Protein AF-A0A7Z9LC75-F1 (afdb_monomer)

Sequence (82 aa):
MTRSSAASPIVLLLVLFFCSPAVAVDVPAVFSDHMVLQRGQEVPVWGHASPGAKISVRFAGQKADTFTDADGNWEIRLEPLE

Mean predicted aligned error: 8.98 Å

Radius of gyration: 21.83 Å; Cα contacts (8 Å, |Δi|>4): 111; chains: 1; bounding box: 52×45×52 Å

pLDDT: mean 86.73, std 15.44, range [40.44, 98.5]

Structure (mmCIF, N/CA/C/O backbone):
data_AF-A0A7Z9LC75-F1
#
_entry.id   AF-A0A7Z9LC75-F1
#
loop_
_atom_site.group_PDB
_atom_site.id
_atom_site.type_symbol
_atom_site.label_atom_id
_atom_site.label_alt_id
_atom_site.label_comp_id
_atom_site.label_asym_id
_atom_site.label_entity_id
_atom_site.label_seq_id
_atom_site.pdbx_PDB_ins_code
_atom_site.Cartn_x
_atom_site.Cartn_y
_atom_site.Cartn_z
_atom_site.occupancy
_atom_site.B_iso_or_equiv
_atom_site.auth_seq_id
_atom_site.auth_comp_id
_atom_site.auth_asym_id
_atom_site.auth_atom_id
_atom_site.pdbx_PDB_model_num
ATOM 1 N N . MET A 1 1 ? 38.766 36.697 -34.872 1.00 40.44 1 MET A N 1
ATOM 2 C CA . MET A 1 1 ? 38.995 35.241 -34.733 1.00 40.44 1 MET A CA 1
ATOM 3 C C . MET A 1 1 ? 38.217 34.739 -33.524 1.00 40.44 1 MET A C 1
ATOM 5 O O . MET A 1 1 ? 38.745 34.720 -32.423 1.00 40.44 1 MET A O 1
ATOM 9 N N . THR A 1 2 ? 36.943 34.400 -33.698 1.00 49.47 2 THR A N 1
ATOM 10 C CA . THR A 1 2 ? 36.102 33.797 -32.654 1.00 49.47 2 THR A CA 1
ATOM 11 C C . THR A 1 2 ? 36.072 32.288 -32.899 1.00 49.47 2 THR A C 1
ATOM 13 O O . THR A 1 2 ? 35.408 31.808 -33.814 1.00 49.47 2 THR A O 1
ATOM 16 N N . ARG A 1 3 ? 36.867 31.518 -32.146 1.00 50.72 3 ARG A N 1
ATOM 17 C CA . ARG A 1 3 ? 36.799 30.050 -32.190 1.00 50.72 3 ARG A CA 1
ATOM 18 C C . ARG A 1 3 ? 35.516 29.617 -31.483 1.00 50.72 3 ARG A C 1
ATOM 20 O O . ARG A 1 3 ? 35.436 29.679 -30.262 1.00 50.72 3 ARG A O 1
ATOM 27 N N . SER A 1 4 ? 34.518 29.217 -32.267 1.00 55.00 4 SER A N 1
ATOM 28 C CA . SER A 1 4 ? 33.333 28.519 -31.772 1.00 55.00 4 SER A CA 1
ATOM 29 C C . SER A 1 4 ? 33.776 27.187 -31.162 1.00 55.00 4 SER A C 1
ATOM 31 O O . SER A 1 4 ? 34.261 26.305 -31.871 1.00 55.00 4 SER A O 1
ATOM 33 N N . SER A 1 5 ? 33.690 27.071 -29.838 1.00 62.16 5 SER A N 1
ATOM 34 C CA . SER A 1 5 ? 33.932 25.819 -29.122 1.00 62.16 5 SER A CA 1
ATOM 35 C C . SER A 1 5 ? 32.692 24.941 -29.269 1.00 62.16 5 SER A C 1
ATOM 37 O O . SER A 1 5 ? 31.756 25.054 -28.480 1.00 62.16 5 SER A O 1
ATOM 39 N N . ALA A 1 6 ? 32.657 24.095 -30.299 1.00 66.69 6 ALA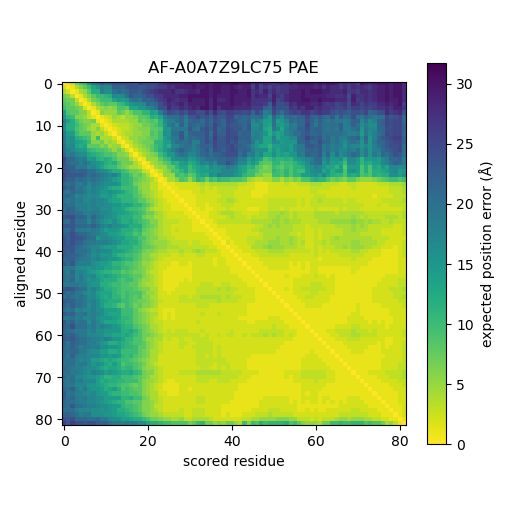 A N 1
ATOM 40 C CA . ALA A 1 6 ? 31.612 23.088 -30.444 1.00 66.69 6 ALA A CA 1
ATOM 41 C C . ALA A 1 6 ? 31.761 22.040 -29.328 1.00 66.69 6 ALA A C 1
ATOM 43 O O . ALA A 1 6 ? 32.836 21.465 -29.149 1.00 66.69 6 ALA A O 1
ATOM 44 N N . ALA A 1 7 ? 30.698 21.819 -28.554 1.00 63.00 7 ALA A N 1
ATOM 45 C CA . ALA A 1 7 ? 30.677 20.795 -27.517 1.00 63.00 7 ALA A CA 1
ATOM 46 C C . ALA A 1 7 ? 30.903 19.402 -28.139 1.00 63.00 7 ALA A C 1
ATOM 48 O O . ALA A 1 7 ? 30.308 19.064 -29.161 1.00 63.00 7 ALA A O 1
ATOM 49 N N . SER A 1 8 ? 31.794 18.610 -27.533 1.00 70.88 8 SER A N 1
ATOM 50 C CA . SER A 1 8 ? 32.201 17.294 -28.040 1.00 70.88 8 SER A CA 1
ATOM 51 C C . SER A 1 8 ? 31.016 16.313 -28.088 1.00 70.88 8 SER A C 1
ATOM 53 O O . SER A 1 8 ? 30.294 16.197 -27.093 1.00 70.88 8 SER A O 1
ATOM 55 N N . PRO A 1 9 ? 30.830 15.545 -29.181 1.00 67.62 9 PRO A N 1
ATOM 56 C CA . PRO A 1 9 ? 29.717 14.599 -29.327 1.00 67.62 9 PRO A CA 1
ATOM 57 C C . PRO A 1 9 ? 29.719 13.497 -28.255 1.00 67.62 9 PRO A C 1
ATOM 59 O O . PRO A 1 9 ? 28.669 12.955 -27.924 1.00 67.62 9 PRO A O 1
ATOM 62 N N . ILE A 1 10 ? 30.878 13.213 -27.652 1.00 66.56 10 ILE A N 1
ATOM 63 C CA . ILE A 1 10 ? 31.027 12.252 -26.549 1.00 66.56 10 ILE A CA 1
ATOM 64 C C . ILE A 1 10 ? 30.356 12.769 -25.269 1.00 66.56 10 ILE A C 1
ATOM 66 O O . ILE A 1 10 ? 29.716 12.004 -24.551 1.00 66.56 10 ILE A O 1
ATOM 70 N N . VAL A 1 11 ? 30.458 14.075 -25.003 1.00 66.38 11 VAL A N 1
ATOM 71 C CA . VAL A 1 11 ? 29.807 14.712 -23.848 1.00 66.38 11 VAL A CA 1
ATOM 72 C C . VAL A 1 11 ? 28.290 14.724 -24.044 1.00 66.38 11 VAL A C 1
ATOM 74 O O . VAL A 1 11 ? 27.552 14.481 -23.096 1.00 66.38 11 VAL A O 1
ATOM 77 N N . LEU A 1 12 ? 27.822 14.919 -25.281 1.00 63.34 12 LEU A N 1
ATOM 78 C CA . LEU A 1 12 ? 26.396 14.873 -25.611 1.00 63.34 12 LEU A CA 1
ATOM 79 C C . LEU A 1 12 ? 25.803 13.455 -25.466 1.00 63.34 12 LEU A C 1
ATOM 81 O O . LEU A 1 12 ? 24.684 13.310 -24.982 1.00 63.34 12 LEU A O 1
ATOM 85 N N . LEU A 1 13 ? 26.560 12.411 -25.825 1.00 64.62 13 LEU A N 1
ATOM 86 C CA . LEU A 1 13 ? 26.125 11.011 -25.719 1.00 64.62 13 LEU A CA 1
ATOM 87 C C . LEU A 1 13 ? 26.026 10.525 -24.258 1.00 64.62 13 LEU A C 1
ATOM 89 O O . LEU A 1 13 ? 25.116 9.774 -23.920 1.00 64.62 13 LEU A O 1
ATOM 93 N N . LEU A 1 14 ? 26.927 10.984 -23.382 1.00 65.06 14 LEU A N 1
ATOM 94 C CA . LEU A 1 14 ? 26.920 10.653 -21.949 1.00 65.06 14 LEU A CA 1
ATOM 95 C C . LEU A 1 14 ? 25.721 11.252 -21.195 1.00 65.06 14 LEU A C 1
ATOM 97 O O . LEU A 1 14 ? 25.222 10.642 -20.253 1.00 65.06 14 LEU A O 1
ATOM 101 N N . VAL A 1 15 ? 25.232 12.420 -21.619 1.00 65.06 15 VAL A N 1
ATOM 102 C CA . VAL A 1 15 ? 24.092 13.105 -20.979 1.00 65.06 15 VAL A CA 1
ATOM 103 C C . VAL A 1 15 ? 22.760 12.400 -21.267 1.00 65.06 15 VAL A C 1
ATOM 105 O O . VAL A 1 15 ? 21.867 12.411 -20.424 1.00 65.06 15 VAL A O 1
ATOM 108 N N . LEU A 1 16 ? 22.632 11.721 -22.412 1.00 66.56 16 LEU A N 1
ATOM 109 C CA . LEU A 1 16 ? 21.407 11.004 -22.793 1.00 66.56 16 LEU A CA 1
ATOM 110 C C . LEU A 1 16 ? 21.181 9.694 -22.015 1.00 66.56 16 LEU A C 1
ATOM 112 O O . LEU A 1 16 ? 20.076 9.160 -22.042 1.00 66.56 16 LEU A O 1
ATOM 116 N N . PHE A 1 17 ? 22.191 9.182 -21.304 1.00 62.88 17 PHE A N 1
ATOM 117 C CA . PHE A 1 17 ? 22.109 7.898 -20.594 1.00 62.88 17 PHE A CA 1
ATOM 118 C C . PHE A 1 17 ? 21.578 7.992 -19.152 1.00 62.88 17 PHE A C 1
ATOM 120 O O . PHE A 1 17 ? 21.308 6.966 -18.536 1.00 62.88 17 PHE A O 1
ATOM 127 N N . PHE A 1 18 ? 21.398 9.199 -18.605 1.00 60.69 18 PHE A N 1
ATOM 128 C CA . PHE A 1 18 ? 20.971 9.413 -17.212 1.00 60.69 18 PHE A CA 1
ATOM 129 C C . PHE A 1 18 ? 19.455 9.620 -17.039 1.00 60.69 18 PHE A C 1
ATOM 131 O O . PHE A 1 18 ? 19.009 10.239 -16.072 1.00 60.69 18 PHE A O 1
ATOM 138 N N . CYS A 1 19 ? 18.632 9.099 -17.952 1.00 65.19 19 CYS A N 1
ATOM 139 C CA . CYS A 1 19 ? 17.182 9.108 -17.772 1.00 65.19 19 CYS A CA 1
ATOM 140 C C . CYS A 1 19 ? 16.774 7.973 -16.818 1.00 65.19 19 CYS A C 1
ATOM 142 O O . CYS A 1 19 ? 16.494 6.855 -17.247 1.00 65.19 19 CYS A O 1
ATOM 144 N N . SER A 1 20 ? 16.785 8.241 -15.510 1.00 70.69 20 SER A N 1
ATOM 145 C CA . SER A 1 20 ? 16.180 7.327 -14.536 1.00 70.69 20 SER A CA 1
ATOM 146 C C . SER A 1 20 ? 14.673 7.234 -14.801 1.00 70.69 20 SER A C 1
ATOM 148 O O . SER A 1 20 ? 14.030 8.281 -14.931 1.00 70.69 20 SER A O 1
ATOM 150 N N . PRO A 1 21 ? 14.080 6.027 -14.857 1.00 67.75 21 PRO A N 1
ATOM 151 C CA . PRO A 1 21 ? 12.634 5.904 -14.963 1.00 67.75 21 PRO A CA 1
ATOM 152 C C . PRO A 1 21 ? 11.991 6.549 -13.732 1.00 67.75 21 PRO A C 1
ATOM 154 O O . PRO A 1 21 ? 12.371 6.259 -12.595 1.00 67.75 21 PRO A O 1
ATOM 157 N N . ALA A 1 22 ? 11.025 7.440 -13.955 1.00 69.44 22 ALA A N 1
ATOM 158 C CA . ALA A 1 22 ? 10.198 7.952 -12.874 1.00 69.44 22 ALA A CA 1
ATOM 159 C C . ALA A 1 22 ? 9.412 6.775 -12.279 1.00 69.44 22 ALA A C 1
ATOM 161 O O . ALA A 1 22 ? 8.637 6.123 -12.978 1.00 69.44 22 ALA A O 1
ATOM 162 N N . VAL A 1 23 ? 9.639 6.476 -11.001 1.00 72.44 23 VAL A N 1
ATOM 163 C CA . VAL A 1 23 ? 8.868 5.458 -10.285 1.00 72.44 23 VAL A CA 1
ATOM 164 C C . VAL A 1 23 ? 7.545 6.101 -9.886 1.00 72.44 23 VAL A C 1
ATOM 166 O O . VAL A 1 23 ? 7.502 6.907 -8.958 1.00 72.44 23 VAL A O 1
ATOM 169 N N . ALA A 1 24 ? 6.482 5.794 -10.625 1.00 84.25 24 ALA A N 1
ATOM 170 C CA . ALA A 1 24 ? 5.125 6.192 -10.277 1.00 84.25 24 ALA A CA 1
ATOM 171 C C . ALA A 1 24 ? 4.452 5.062 -9.487 1.00 84.25 24 ALA A C 1
ATOM 173 O O . ALA A 1 24 ? 4.558 3.893 -9.859 1.00 84.25 24 ALA A O 1
ATOM 174 N N . VAL A 1 25 ? 3.781 5.421 -8.394 1.00 94.38 25 VAL A N 1
ATOM 175 C CA . VAL A 1 25 ? 2.911 4.520 -7.632 1.00 94.38 25 VAL A CA 1
ATOM 176 C C . VAL A 1 25 ? 1.479 4.925 -7.946 1.00 94.38 25 VAL A C 1
ATOM 178 O O . VAL A 1 25 ? 1.116 6.083 -7.747 1.00 94.38 25 VAL A O 1
ATOM 181 N N . ASP A 1 26 ? 0.695 3.984 -8.454 1.00 95.94 26 ASP A N 1
ATOM 182 C CA . ASP A 1 26 ? -0.725 4.150 -8.740 1.00 95.94 26 ASP A CA 1
ATOM 183 C C . ASP A 1 26 ? -1.538 3.480 -7.634 1.00 95.94 26 ASP A C 1
ATOM 185 O O . ASP A 1 26 ? -1.263 2.342 -7.248 1.00 95.94 26 ASP A O 1
ATOM 189 N N . VAL A 1 27 ? -2.519 4.195 -7.098 1.00 96.88 27 VAL A N 1
ATOM 190 C CA . VAL A 1 27 ? -3.393 3.701 -6.032 1.00 96.88 27 VAL A CA 1
ATOM 191 C C . VAL A 1 27 ? -4.851 3.934 -6.415 1.00 96.88 27 VAL A C 1
ATOM 193 O O . VAL A 1 27 ? -5.160 4.915 -7.096 1.00 96.88 27 VAL A O 1
ATOM 196 N N . PRO A 1 28 ? -5.778 3.073 -5.966 1.00 96.94 28 PRO A N 1
ATOM 197 C CA . PRO A 1 28 ? -7.199 3.301 -6.175 1.00 96.94 28 PRO A CA 1
ATOM 198 C C . PRO A 1 28 ? -7.649 4.659 -5.628 1.00 96.94 28 PRO A C 1
ATOM 200 O O . PRO A 1 28 ? -7.220 5.084 -4.556 1.00 96.94 28 PRO A O 1
ATOM 203 N N . ALA A 1 29 ? -8.610 5.286 -6.310 1.00 95.62 29 ALA A N 1
ATOM 204 C CA . ALA A 1 29 ? -9.129 6.613 -5.966 1.00 95.62 29 ALA A CA 1
ATOM 205 C C . ALA A 1 29 ? -9.756 6.725 -4.561 1.00 95.62 29 ALA A C 1
ATOM 207 O O . ALA A 1 29 ? -9.991 7.832 -4.094 1.00 95.62 29 ALA A O 1
ATOM 208 N N . VAL A 1 30 ? -10.026 5.603 -3.880 1.00 94.81 30 VAL A N 1
ATOM 209 C CA . VAL A 1 30 ? -10.464 5.603 -2.473 1.00 94.81 30 VAL A CA 1
ATOM 210 C C . VAL A 1 30 ? -9.393 6.172 -1.538 1.00 94.81 30 VAL A C 1
ATOM 212 O O . VAL A 1 30 ? -9.731 6.727 -0.497 1.00 94.81 30 VAL A O 1
ATOM 215 N N . PHE A 1 31 ? -8.115 6.079 -1.918 1.00 95.12 31 PHE A N 1
ATOM 216 C CA . PHE A 1 31 ? -6.995 6.667 -1.191 1.00 95.12 31 PHE A CA 1
ATOM 217 C C . PHE A 1 31 ? -6.791 8.132 -1.599 1.00 95.12 31 PHE A C 1
ATOM 219 O O . PHE A 1 31 ? -5.756 8.507 -2.146 1.00 95.12 31 PHE A O 1
ATOM 226 N N . SER A 1 32 ? -7.809 8.957 -1.355 1.00 94.19 32 SER A N 1
ATOM 227 C CA . SER A 1 32 ? -7.817 10.392 -1.647 1.00 94.19 32 SER A CA 1
ATOM 228 C C . SER A 1 32 ? -8.034 11.230 -0.388 1.00 94.19 32 SER A C 1
ATOM 230 O O . SER A 1 32 ? -8.243 10.712 0.712 1.00 94.19 32 SER A O 1
ATOM 232 N N . ASP A 1 33 ? -8.042 12.551 -0.555 1.00 94.12 33 ASP A N 1
ATOM 233 C CA . ASP A 1 33 ? -8.381 13.473 0.525 1.00 94.12 33 ASP A CA 1
ATOM 234 C C . ASP A 1 33 ? -9.757 13.152 1.126 1.00 94.12 33 ASP A C 1
ATOM 236 O O . ASP A 1 33 ? -10.691 12.756 0.425 1.00 94.12 33 ASP A O 1
ATOM 240 N N . HIS A 1 34 ? -9.868 13.333 2.444 1.00 93.50 34 HIS A N 1
ATOM 241 C CA . HIS A 1 34 ? -11.077 13.069 3.233 1.00 93.50 34 HIS A CA 1
ATOM 242 C C . HIS A 1 34 ? -11.608 11.624 3.189 1.00 93.50 34 HIS A C 1
ATOM 244 O O . HIS A 1 34 ? -12.755 11.387 3.576 1.00 93.50 34 H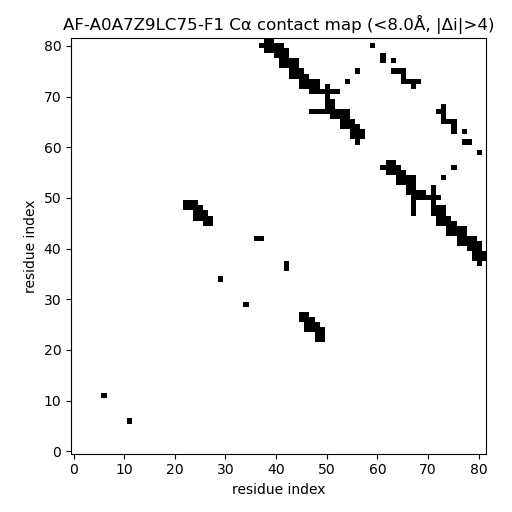IS A O 1
ATOM 250 N N . MET A 1 35 ? -10.793 10.648 2.775 1.00 94.75 35 MET A N 1
ATOM 251 C CA . MET A 1 35 ? -11.163 9.239 2.907 1.00 94.75 35 MET A CA 1
ATOM 252 C C . MET A 1 35 ? -11.373 8.832 4.374 1.00 94.75 35 MET A C 1
ATOM 254 O O . MET A 1 35 ? -10.800 9.416 5.298 1.00 94.75 35 MET A O 1
ATOM 258 N N . VAL A 1 36 ? -12.168 7.783 4.585 1.00 94.00 36 VAL A N 1
ATOM 259 C CA . VAL A 1 36 ? -12.441 7.207 5.907 1.00 94.00 36 VAL A CA 1
ATOM 260 C C . VAL A 1 36 ? -11.993 5.752 5.914 1.00 94.00 36 VAL A C 1
ATOM 262 O O . VAL A 1 36 ? -12.374 4.980 5.037 1.00 94.00 36 VAL A O 1
ATOM 265 N N . LEU A 1 37 ? -11.214 5.376 6.928 1.00 93.50 37 LEU A N 1
ATOM 266 C CA . LEU A 1 37 ? -10.784 4.000 7.164 1.00 93.50 37 LEU A CA 1
ATOM 267 C C . LEU A 1 37 ? -11.545 3.408 8.351 1.00 93.50 37 LEU A C 1
ATOM 269 O O . LEU A 1 37 ? -11.802 4.095 9.342 1.00 93.50 37 LEU A O 1
ATOM 273 N N . GLN A 1 38 ? -11.908 2.129 8.244 1.00 92.81 38 GLN A N 1
ATOM 274 C CA . GLN A 1 38 ? -12.577 1.408 9.325 1.00 92.81 38 GLN A CA 1
ATOM 275 C C . GLN A 1 38 ? -11.595 1.147 10.470 1.00 92.81 38 GLN A C 1
ATOM 277 O O . GLN A 1 38 ? -10.465 0.716 10.251 1.00 92.81 38 GLN A O 1
ATOM 282 N N . ARG A 1 39 ? -12.032 1.414 11.701 1.00 94.75 39 ARG A N 1
ATOM 283 C CA . ARG A 1 39 ? -11.261 1.137 12.919 1.00 94.75 39 ARG A CA 1
ATOM 284 C C . ARG A 1 39 ? -11.514 -0.280 13.427 1.00 94.75 39 ARG A C 1
ATOM 286 O O . ARG A 1 39 ? -12.550 -0.870 13.133 1.00 94.75 39 ARG A O 1
ATOM 293 N N . GLY A 1 40 ? -10.589 -0.802 14.235 1.00 95.38 40 GLY A N 1
ATOM 294 C CA . GLY A 1 40 ? -10.734 -2.120 14.870 1.00 95.38 40 GLY A CA 1
ATOM 295 C C . GLY A 1 40 ? -10.619 -3.317 13.916 1.00 95.38 40 GLY A C 1
ATOM 296 O O . GLY A 1 40 ? -10.898 -4.442 14.322 1.00 95.38 40 GLY A O 1
ATOM 297 N N . GLN A 1 41 ? -10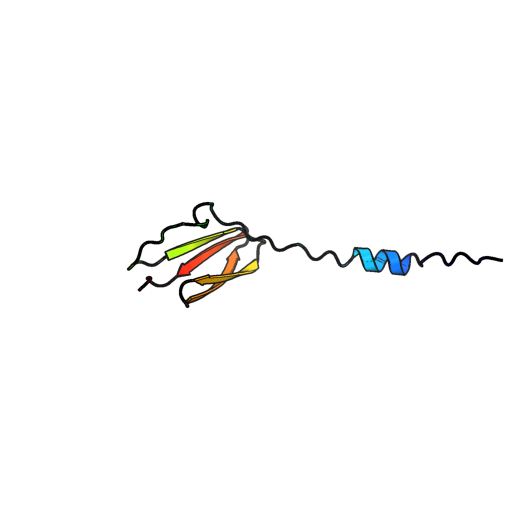.211 -3.095 12.664 1.00 95.12 41 GLN A N 1
ATOM 298 C CA . GLN A 1 41 ? -9.936 -4.132 11.669 1.00 95.12 41 GLN A CA 1
ATOM 299 C C . GLN A 1 41 ? -8.646 -3.803 10.919 1.00 95.12 41 GLN A C 1
ATOM 301 O O . GLN A 1 41 ? -8.264 -2.636 10.842 1.00 95.12 41 GLN A O 1
ATOM 306 N N . GLU A 1 42 ? -7.992 -4.822 10.359 1.00 96.62 42 GLU A N 1
ATOM 307 C CA . GLU A 1 42 ? -6.868 -4.606 9.445 1.00 96.62 42 GLU A CA 1
ATOM 308 C C . GLU A 1 42 ? -7.299 -3.726 8.268 1.00 96.62 42 GLU A C 1
ATOM 310 O O . GLU A 1 42 ? -8.392 -3.895 7.719 1.00 96.62 42 GLU A O 1
ATOM 315 N N . VAL A 1 43 ? -6.420 -2.814 7.854 1.00 96.81 43 VAL A N 1
ATOM 316 C CA . VAL A 1 43 ? -6.667 -1.947 6.699 1.00 96.81 43 VAL A CA 1
ATOM 317 C C . VAL A 1 43 ? -5.780 -2.395 5.540 1.00 96.81 43 VAL A C 1
ATOM 319 O O . VAL A 1 43 ? -4.570 -2.148 5.579 1.00 96.81 43 VAL A O 1
ATOM 322 N N . PRO A 1 44 ? -6.336 -3.034 4.497 1.00 97.38 44 PRO A N 1
ATOM 323 C CA . PRO A 1 44 ? -5.585 -3.296 3.281 1.00 97.38 44 PRO A CA 1
ATOM 324 C C . PRO A 1 44 ? -5.334 -1.984 2.531 1.00 97.38 44 PRO A C 1
ATOM 326 O O . PRO A 1 44 ? -6.231 -1.160 2.354 1.00 97.38 44 PRO A O 1
ATOM 329 N N . VAL A 1 45 ? -4.104 -1.805 2.066 1.00 97.75 45 VAL A N 1
ATOM 330 C CA . VAL A 1 45 ? -3.664 -0.724 1.184 1.00 97.75 45 VAL A CA 1
ATOM 331 C C . VAL A 1 45 ? -2.983 -1.372 -0.008 1.00 97.75 45 VAL A C 1
ATOM 333 O O . VAL A 1 45 ? -2.086 -2.193 0.169 1.00 97.75 45 VAL A O 1
ATOM 336 N N . TRP A 1 46 ? -3.415 -1.026 -1.213 1.00 98.50 46 TRP A N 1
ATOM 337 C CA . TRP A 1 46 ? -2.983 -1.701 -2.432 1.00 98.50 46 TRP A CA 1
ATOM 338 C C . TRP A 1 46 ? -2.866 -0.731 -3.600 1.00 98.50 46 TRP A C 1
ATOM 340 O O . TRP A 1 46 ? -3.350 0.403 -3.544 1.00 98.50 46 TRP A O 1
ATOM 350 N N . GLY A 1 47 ? -2.245 -1.199 -4.675 1.00 98.12 47 GLY A N 1
ATOM 351 C CA . GLY A 1 47 ? -2.100 -0.439 -5.905 1.00 98.12 47 GLY A CA 1
ATOM 352 C C . GLY A 1 47 ? -1.221 -1.151 -6.923 1.00 98.12 47 GLY A C 1
ATOM 353 O O . GLY A 1 47 ? -0.967 -2.353 -6.819 1.00 98.12 47 GLY A O 1
ATOM 354 N N . HIS A 1 48 ? -0.718 -0.374 -7.879 1.00 97.94 48 HIS A N 1
ATOM 355 C CA . HIS A 1 48 ? 0.276 -0.807 -8.851 1.00 97.94 48 HIS A CA 1
ATOM 356 C C . HIS A 1 48 ? 1.525 0.073 -8.798 1.00 97.94 48 HIS A C 1
ATOM 358 O O . HIS A 1 48 ? 1.473 1.254 -8.456 1.00 97.94 48 HIS A O 1
ATOM 364 N N . ALA A 1 49 ? 2.669 -0.495 -9.152 1.00 96.94 49 ALA A N 1
ATOM 365 C CA . ALA A 1 49 ? 3.876 0.243 -9.510 1.00 96.94 49 ALA A CA 1
ATOM 366 C C . ALA A 1 49 ? 4.743 -0.638 -10.425 1.00 96.94 49 ALA A C 1
ATOM 368 O O . ALA A 1 49 ? 4.356 -1.751 -10.777 1.00 96.94 49 ALA A O 1
ATOM 369 N N . SER A 1 50 ? 5.925 -0.161 -10.818 1.00 95.44 50 SER A N 1
ATOM 370 C CA . SER A 1 50 ? 6.863 -0.969 -11.607 1.00 95.44 50 SER A CA 1
ATOM 371 C C . SER A 1 50 ? 7.140 -2.324 -10.931 1.00 95.44 50 SER A C 1
ATOM 373 O O . SER A 1 50 ? 7.349 -2.331 -9.717 1.00 95.44 50 SER A O 1
ATOM 375 N N . PRO A 1 51 ? 7.193 -3.452 -11.663 1.00 96.00 51 PRO A N 1
ATOM 376 C CA . PRO A 1 51 ? 7.525 -4.759 -11.089 1.00 96.00 51 PRO A CA 1
ATOM 377 C C . PRO A 1 51 ? 8.849 -4.755 -10.307 1.00 96.00 51 PRO A C 1
ATOM 379 O O . PRO A 1 51 ? 9.840 -4.170 -10.753 1.00 96.00 51 PRO A O 1
ATOM 382 N N . GLY A 1 52 ? 8.871 -5.389 -9.131 1.00 95.62 52 GLY A N 1
ATOM 383 C CA . GLY A 1 52 ? 10.014 -5.398 -8.207 1.00 95.62 52 GLY A CA 1
ATOM 384 C C . GLY A 1 52 ? 10.305 -4.072 -7.483 1.00 95.62 52 GLY A C 1
ATOM 385 O O . GLY A 1 52 ? 11.321 -3.962 -6.792 1.00 95.62 52 GL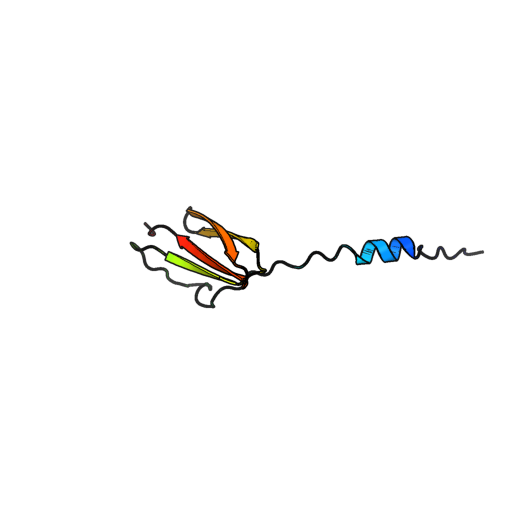Y A O 1
ATOM 386 N N . ALA A 1 53 ? 9.452 -3.053 -7.615 1.00 95.31 53 ALA A N 1
ATOM 387 C CA . ALA A 1 53 ? 9.568 -1.804 -6.872 1.00 95.31 53 ALA A CA 1
ATOM 388 C C . ALA A 1 53 ? 9.343 -2.027 -5.374 1.00 95.31 53 ALA A C 1
ATOM 390 O O . ALA A 1 53 ? 8.427 -2.736 -4.960 1.00 95.31 53 ALA A O 1
ATOM 391 N N . LYS A 1 54 ? 10.156 -1.360 -4.547 1.00 96.62 54 LYS A N 1
ATOM 392 C CA . LYS A 1 54 ? 9.931 -1.305 -3.102 1.00 96.62 54 LYS A CA 1
ATOM 393 C C . LYS A 1 54 ? 8.845 -0.278 -2.787 1.00 96.62 54 LYS A C 1
ATOM 395 O O . LYS A 1 54 ? 9.007 0.902 -3.095 1.00 96.62 54 LYS A O 1
ATOM 400 N N . ILE A 1 55 ? 7.796 -0.714 -2.104 1.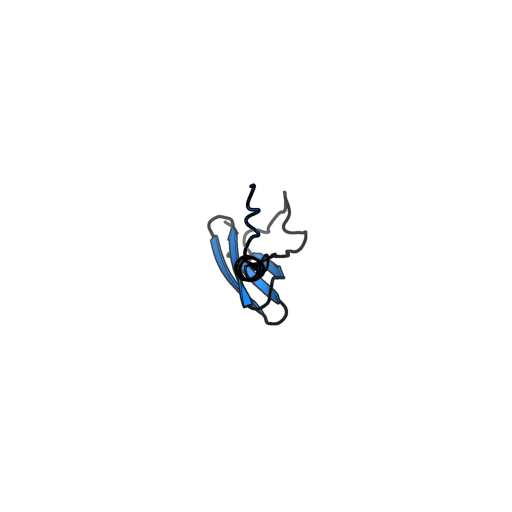00 97.62 55 ILE A N 1
ATOM 401 C CA . ILE A 1 55 ? 6.683 0.116 -1.643 1.00 97.62 55 ILE A CA 1
ATOM 402 C C . ILE A 1 55 ? 6.791 0.298 -0.130 1.00 97.62 55 ILE A C 1
ATOM 404 O O . ILE A 1 55 ? 7.146 -0.634 0.588 1.00 97.62 55 ILE A O 1
ATOM 408 N N . SER A 1 56 ? 6.509 1.508 0.354 1.00 97.44 56 SER A N 1
ATOM 409 C CA . SER A 1 56 ? 6.487 1.840 1.780 1.00 97.44 56 SER A CA 1
ATOM 410 C C . SER A 1 56 ? 5.216 2.618 2.087 1.00 97.44 56 SER A C 1
ATOM 412 O O . SER A 1 56 ? 4.998 3.686 1.516 1.00 97.44 56 SER A O 1
ATOM 414 N N . VAL A 1 57 ? 4.391 2.099 2.992 1.00 97.06 57 VAL A N 1
ATOM 415 C CA . VAL A 1 57 ? 3.173 2.762 3.472 1.00 97.06 57 VAL A CA 1
ATOM 416 C C . VAL A 1 57 ? 3.425 3.269 4.886 1.00 97.06 57 VAL A C 1
ATOM 418 O O . VAL A 1 57 ? 3.919 2.535 5.746 1.00 97.06 57 VAL A O 1
ATOM 421 N N . ARG A 1 58 ? 3.101 4.544 5.126 1.00 96.88 58 ARG A N 1
ATOM 422 C CA . ARG A 1 58 ? 3.180 5.194 6.440 1.00 96.88 58 ARG A CA 1
ATOM 423 C C . ARG A 1 58 ? 1.843 5.831 6.764 1.00 96.88 58 ARG A C 1
ATOM 425 O O . ARG A 1 58 ? 1.423 6.750 6.066 1.00 96.88 58 ARG A O 1
ATOM 432 N N . PHE A 1 59 ? 1.201 5.368 7.826 1.00 95.56 59 PHE A N 1
ATOM 433 C CA . PHE A 1 59 ? -0.103 5.872 8.239 1.00 95.56 59 PHE A CA 1
ATOM 434 C C . PHE A 1 59 ? -0.296 5.671 9.742 1.00 95.56 59 PHE A C 1
ATOM 436 O O . PHE A 1 59 ? 0.077 4.629 10.268 1.00 95.56 59 PHE A O 1
ATOM 443 N N . ALA A 1 60 ? -0.839 6.675 10.439 1.00 94.38 60 ALA A N 1
ATOM 444 C CA . ALA A 1 60 ? -1.143 6.616 11.876 1.00 94.38 60 ALA A CA 1
ATOM 445 C C . ALA A 1 60 ? 0.003 6.068 12.768 1.00 94.38 60 ALA A C 1
ATOM 447 O O . ALA A 1 60 ? -0.227 5.305 13.698 1.00 94.38 60 ALA A O 1
ATOM 448 N N . GLY A 1 61 ? 1.257 6.433 12.474 1.00 95.56 61 GLY A N 1
ATOM 449 C CA . GLY A 1 61 ? 2.438 5.960 13.217 1.00 95.56 61 GLY A CA 1
ATOM 450 C C . GLY A 1 61 ? 2.954 4.575 12.806 1.00 95.56 61 GLY A C 1
ATOM 451 O O . GLY A 1 61 ? 4.084 4.229 13.146 1.00 95.56 61 GLY A O 1
ATOM 452 N N . GLN A 1 62 ? 2.194 3.821 12.012 1.00 96.88 62 GLN A N 1
ATOM 453 C CA . GLN A 1 62 ? 2.628 2.554 11.435 1.00 96.88 62 GLN A CA 1
ATOM 454 C C . GLN A 1 62 ? 3.520 2.785 10.210 1.00 96.88 62 GLN A C 1
ATOM 456 O O . GLN A 1 62 ? 3.363 3.761 9.464 1.00 96.88 62 GLN A O 1
ATOM 461 N N . LYS A 1 63 ? 4.451 1.856 9.980 1.00 97.81 63 LYS A N 1
ATOM 462 C CA . LYS A 1 63 ? 5.249 1.772 8.756 1.00 97.81 63 LYS A CA 1
ATOM 463 C C . LYS A 1 63 ? 5.355 0.314 8.325 1.00 97.81 63 LYS A C 1
ATOM 465 O O . LYS A 1 63 ? 5.882 -0.500 9.076 1.00 97.81 63 LYS A O 1
ATOM 470 N N . ALA A 1 64 ? 4.959 0.030 7.092 1.00 97.50 64 ALA A N 1
ATOM 471 C CA . ALA A 1 64 ? 5.113 -1.280 6.473 1.00 97.50 64 ALA A CA 1
ATOM 472 C C . ALA A 1 64 ? 5.745 -1.140 5.085 1.00 97.50 64 ALA A C 1
ATOM 474 O O . ALA A 1 64 ? 5.514 -0.155 4.381 1.00 97.50 64 ALA A O 1
ATOM 475 N N . ASP A 1 65 ? 6.564 -2.120 4.713 1.00 98.00 65 ASP A N 1
ATOM 476 C CA . ASP A 1 65 ? 7.259 -2.172 3.430 1.00 98.00 65 ASP A CA 1
ATOM 477 C C . ASP A 1 65 ? 6.864 -3.471 2.700 1.00 98.00 65 ASP A C 1
ATOM 479 O O . ASP A 1 65 ? 6.743 -4.520 3.331 1.00 98.00 65 ASP A O 1
ATOM 483 N N . THR A 1 66 ? 6.710 -3.415 1.378 1.00 98.12 66 THR A N 1
ATOM 484 C CA . THR A 1 66 ? 6.518 -4.593 0.514 1.00 98.12 66 THR A CA 1
ATOM 485 C C . THR A 1 66 ? 7.232 -4.399 -0.826 1.00 98.12 66 THR A C 1
ATOM 487 O O . THR A 1 66 ? 7.815 -3.340 -1.076 1.00 98.12 66 THR A O 1
ATOM 490 N N . PHE A 1 67 ? 7.203 -5.412 -1.686 1.00 97.62 67 PHE A N 1
ATOM 491 C CA . PHE A 1 67 ? 7.632 -5.312 -3.079 1.00 97.62 67 PHE A CA 1
ATOM 492 C C . PHE A 1 67 ? 6.462 -5.614 -4.008 1.00 97.62 67 PHE A C 1
ATOM 494 O O . PHE A 1 67 ? 5.613 -6.441 -3.678 1.00 97.62 67 PHE A O 1
ATOM 501 N N . THR A 1 68 ? 6.428 -4.955 -5.163 1.00 97.88 68 THR A N 1
ATOM 502 C CA . THR A 1 68 ? 5.497 -5.330 -6.226 1.00 97.88 68 THR A CA 1
ATOM 503 C C . THR A 1 68 ? 5.842 -6.693 -6.805 1.00 97.88 68 THR A C 1
ATOM 505 O O . THR A 1 68 ? 7.015 -7.071 -6.904 1.00 97.88 68 THR A O 1
ATOM 508 N N . ASP A 1 69 ? 4.809 -7.421 -7.211 1.00 98.19 69 ASP A N 1
ATOM 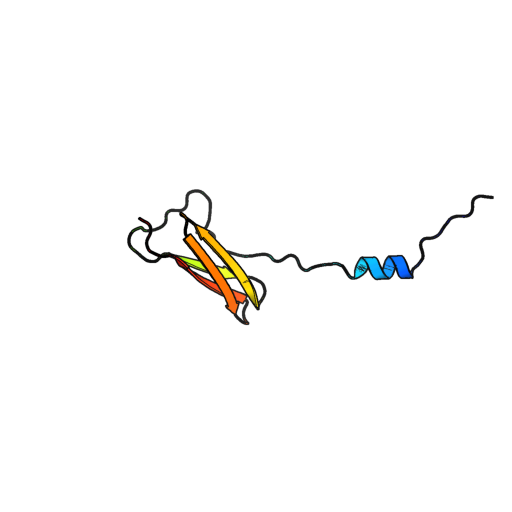509 C CA . ASP A 1 69 ? 4.954 -8.677 -7.935 1.00 98.19 69 ASP A CA 1
ATOM 510 C C . ASP A 1 69 ? 5.401 -8.458 -9.398 1.00 98.19 69 ASP A C 1
ATOM 512 O O . ASP A 1 69 ? 5.753 -7.351 -9.818 1.00 98.19 69 ASP A O 1
ATOM 516 N N . ALA A 1 70 ? 5.432 -9.543 -10.177 1.00 97.50 70 ALA A N 1
ATOM 517 C CA . ALA A 1 70 ? 5.833 -9.517 -11.584 1.00 97.50 70 ALA A CA 1
ATOM 518 C C . ALA A 1 70 ? 4.862 -8.734 -12.487 1.00 97.50 70 ALA A C 1
ATOM 520 O O . ALA A 1 70 ? 5.282 -8.231 -13.529 1.00 97.50 70 ALA A O 1
ATOM 521 N N . ASP A 1 71 ? 3.601 -8.612 -12.075 1.00 97.38 71 ASP A N 1
ATOM 522 C CA . ASP A 1 71 ? 2.549 -7.880 -12.781 1.00 97.38 71 ASP A CA 1
ATOM 523 C C . ASP A 1 71 ? 2.455 -6.416 -12.304 1.00 97.38 71 ASP A C 1
ATOM 525 O O . ASP A 1 71 ? 1.737 -5.606 -12.888 1.00 97.38 71 ASP A O 1
ATOM 529 N N . GLY A 1 72 ? 3.226 -6.051 -11.275 1.00 96.88 72 GLY A N 1
ATOM 530 C CA . GLY A 1 72 ? 3.265 -4.716 -10.692 1.00 96.88 72 GLY A CA 1
ATOM 531 C C . GLY A 1 72 ? 2.268 -4.500 -9.554 1.00 96.88 72 GLY A C 1
ATOM 532 O O . GLY A 1 72 ? 2.209 -3.386 -9.030 1.00 96.88 72 GLY A O 1
ATOM 533 N N . ASN A 1 73 ? 1.508 -5.518 -9.134 1.00 98.38 73 ASN A N 1
ATOM 534 C CA . ASN A 1 73 ? 0.569 -5.404 -8.015 1.00 98.38 73 ASN A CA 1
ATOM 535 C C . ASN A 1 73 ? 1.302 -5.402 -6.680 1.00 98.38 73 ASN A C 1
ATOM 537 O O . ASN A 1 73 ? 2.352 -6.028 -6.514 1.00 98.38 73 ASN A O 1
ATOM 541 N N . TRP A 1 74 ? 0.706 -4.740 -5.696 1.00 98.38 74 TRP A N 1
ATOM 542 C CA . TRP A 1 74 ? 1.156 -4.802 -4.313 1.00 98.38 74 TRP A CA 1
ATOM 543 C C . TRP A 1 74 ? -0.014 -4.624 -3.343 1.00 98.38 74 TRP A C 1
ATOM 545 O O . TRP A 1 74 ? -0.967 -3.901 -3.625 1.00 98.38 74 TRP A O 1
ATOM 555 N N . GLU A 1 75 ? 0.094 -5.253 -2.173 1.00 98.50 75 GLU A N 1
ATOM 556 C CA . GLU A 1 75 ? -0.802 -5.061 -1.030 1.00 98.50 75 GLU A CA 1
ATOM 557 C C . GLU A 1 75 ? 0.027 -5.036 0.262 1.00 98.50 75 GLU A C 1
ATOM 559 O O . GLU A 1 75 ? 0.994 -5.787 0.424 1.00 98.50 75 GLU A O 1
ATOM 564 N N . ILE A 1 76 ? -0.359 -4.164 1.187 1.00 98.12 76 ILE A N 1
ATOM 565 C CA . ILE A 1 76 ? 0.083 -4.118 2.579 1.00 98.12 76 ILE A CA 1
ATOM 566 C C . ILE A 1 76 ? -1.165 -4.124 3.453 1.00 98.12 76 ILE A C 1
ATOM 568 O O . ILE A 1 76 ? -2.137 -3.439 3.151 1.00 98.12 76 ILE A O 1
ATOM 572 N N . ARG A 1 77 ? -1.115 -4.831 4.581 1.00 97.75 77 ARG A N 1
ATOM 573 C CA . ARG A 1 77 ? -2.147 -4.746 5.615 1.00 97.75 77 ARG A CA 1
ATOM 574 C C . ARG A 1 77 ? -1.606 -3.989 6.810 1.00 97.75 77 ARG A C 1
ATOM 576 O O . ARG A 1 77 ? -0.619 -4.404 7.409 1.00 97.75 77 ARG A O 1
ATOM 583 N N . LEU A 1 78 ? -2.231 -2.857 7.106 1.00 97.12 78 LEU A N 1
ATOM 584 C CA . LEU A 1 78 ? -1.968 -2.099 8.319 1.00 97.12 78 LEU A CA 1
ATOM 585 C C . LEU A 1 78 ? -2.718 -2.744 9.482 1.00 97.12 78 LEU A C 1
ATOM 587 O O . LEU A 1 78 ? -3.836 -3.240 9.311 1.00 97.12 78 LEU A O 1
ATOM 591 N N . GLU A 1 79 ? -2.107 -2.709 10.659 1.00 97.31 79 GLU A N 1
ATOM 592 C CA . GLU A 1 79 ? -2.737 -3.151 11.898 1.00 97.31 79 GLU A CA 1
ATOM 593 C C . GLU A 1 79 ? -3.977 -2.291 12.198 1.00 97.31 79 GLU A C 1
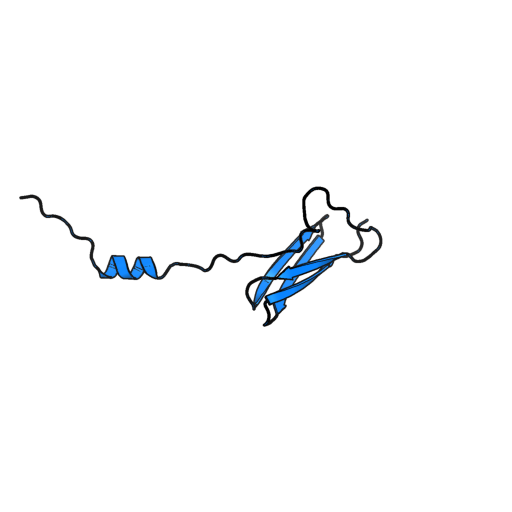ATOM 595 O O . GLU A 1 79 ? -4.052 -1.139 11.743 1.00 97.31 79 GLU A O 1
ATOM 600 N N . PRO A 1 80 ? -4.953 -2.821 12.961 1.00 97.12 80 PRO A N 1
ATOM 601 C CA . PRO A 1 80 ? -6.126 -2.065 13.373 1.00 97.12 80 PRO A CA 1
ATOM 602 C C . PRO A 1 80 ? -5.793 -0.673 13.913 1.00 97.12 80 PRO A C 1
ATOM 604 O O . PRO A 1 80 ? -4.886 -0.493 14.719 1.00 97.12 80 PRO A O 1
ATOM 607 N N . LEU A 1 81 ? -6.551 0.321 13.454 1.00 92.31 81 LEU A N 1
ATOM 608 C CA . LEU A 1 81 ? -6.429 1.691 13.940 1.00 92.31 81 LEU A CA 1
ATOM 609 C C . LEU A 1 81 ? -7.061 1.810 15.335 1.00 92.31 81 LEU A C 1
ATOM 611 O O . LEU A 1 81 ? -8.238 1.460 15.507 1.00 92.31 81 LEU A O 1
ATOM 615 N N . GLU A 1 82 ? -6.283 2.331 16.286 1.00 81.25 82 GLU A N 1
ATOM 616 C CA . GLU A 1 82 ? -6.712 2.661 17.6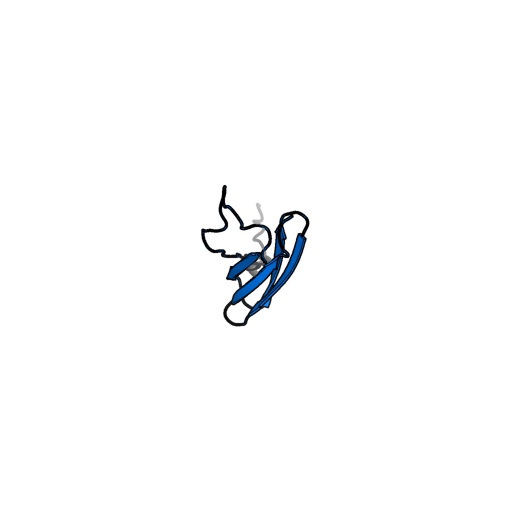56 1.00 81.25 82 GLU A CA 1
ATOM 617 C C . GLU A 1 82 ? -7.789 3.763 17.699 1.00 81.25 82 GLU A C 1
ATOM 619 O O . GLU A 1 82 ? -7.763 4.704 16.872 1.00 81.25 82 GLU A O 1
#

Foldseek 3Di:
DDPDPDDDVVVVVVVVVPPDDDWDWAFPPLPDPPHDDDAPDKDKGKTFTAAQDKDWDDDPNDIDIDGAHPVRIDIDIDDGDD

Nearest PDB structures (foldseek):
  7kmm-assembly1_A  TM=9.810E-01  e=6.257E-04  Xanthomonas citri pv. citri str. 306
  7kmm-assembly2_B  TM=9.842E-01  e=1.621E-03  Xanthomonas citri pv. citri str. 306
  7nhr-assembly1_D  TM=2.900E-01  e=1.714E+00  Escherichia coli
  7t4d-assembly1_B  TM=2.864E-01  e=9.071E+00  Enterococcus

Solvent-accessible surface area (backbone atoms only — not comparable to full-atom values): 5368 Å² total; per-residue (Å²): 140,82,81,80,81,74,79,56,69,67,63,59,58,60,64,70,71,70,75,72,80,83,87,59,78,48,62,58,80,74,81,44,89,92,55,84,80,72,64,77,38,69,42,79,46,54,38,39,36,58,56,66,37,81,46,76,52,73,57,97,92,46,77,51,74,48,57,22,40,90,87,8,45,40,71,48,73,42,74,50,49,131

Secondary structu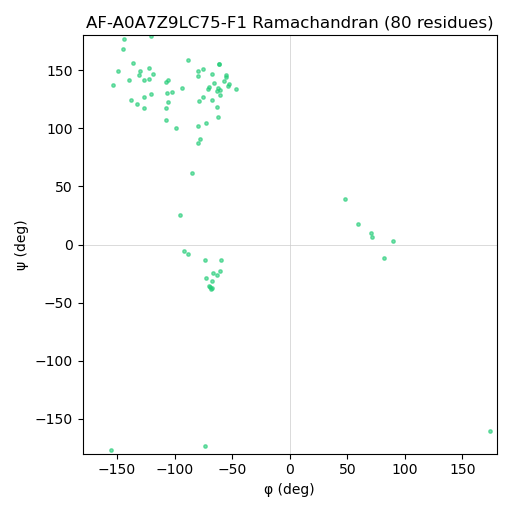re (DSSP, 8-state):
-----PPPHHHHHHHTT--PPP---B--TTSSTT----SSS-EEEEEE-STT-EEEEEETTEEEEEE--TTSEEEEEEPPP-